Protein AF-A0A6V7KFP3-F1 (afdb_monomer_lite)

Foldseek 3Di:
DEPDDDPVVVVVCVVVPDPDDDYDPVCCADPPHDADFDQDPNDTDGDDDDCPDPVNCVVPVDDPPDD

Radius of gyration: 15.63 Å; chains: 1; bounding box: 43×19×38 Å

InterPro domains:
  IPR001093 IMP dehydrogenase/GMP reductase [PF00478] (1-64)
  IPR013785 Aldolase-type TIM barrel [G3DSA:3.20.20.70] (1-67)
  IPR050139 Guanosine monophosphate reductase [PTHR43170] (1-67)

Secondary structure (DSSP, 8-state):
-----SHHHHHHHHHTT-S----STTTTTSTTS-S-EEEETTEEEE----TTSHHHHHHT-S-----

Structure (mmCIF, N/CA/C/O backbone):
data_AF-A0A6V7KFP3-F1
#
_entry.id   AF-A0A6V7KFP3-F1
#
loop_
_atom_site.group_PDB
_atom_site.id
_atom_site.type_symbol
_atom_site.label_atom_id
_atom_site.l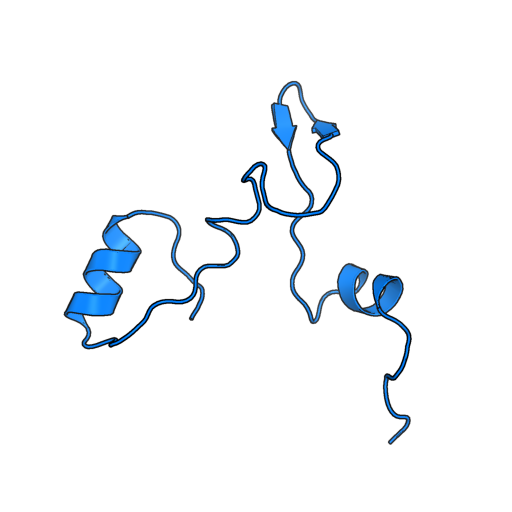abel_alt_id
_atom_site.label_comp_id
_atom_site.label_asym_id
_atom_site.label_entity_id
_atom_site.label_seq_id
_atom_site.pdbx_PDB_ins_code
_atom_site.Cartn_x
_atom_site.Cartn_y
_atom_site.Cartn_z
_atom_site.occupancy
_atom_site.B_iso_or_equiv
_atom_site.auth_seq_id
_atom_site.auth_comp_id
_atom_site.auth_asym_id
_atom_site.auth_atom_id
_atom_site.pdbx_PDB_model_num
ATOM 1 N N . ASP A 1 1 ? 7.848 1.809 -6.115 1.00 93.62 1 ASP A N 1
ATOM 2 C CA . ASP A 1 1 ? 7.254 1.085 -4.979 1.00 93.62 1 ASP A CA 1
ATOM 3 C C . ASP A 1 1 ? 6.551 2.102 -4.095 1.00 93.62 1 ASP A C 1
ATOM 5 O O . ASP A 1 1 ? 7.171 3.093 -3.720 1.00 93.62 1 ASP A O 1
ATOM 9 N N . GLY A 1 2 ? 5.254 1.917 -3.860 1.00 94.62 2 GLY A N 1
ATOM 10 C CA . GLY A 1 2 ? 4.430 2.851 -3.098 1.00 94.62 2 GLY A CA 1
ATOM 11 C C . GLY A 1 2 ? 4.013 4.105 -3.877 1.00 94.62 2 GLY A C 1
ATOM 12 O O . GLY A 1 2 ? 4.348 4.292 -5.045 1.00 94.62 2 GLY A O 1
ATOM 13 N N . GLY A 1 3 ? 3.215 4.954 -3.225 1.00 94.94 3 GLY A N 1
ATOM 14 C CA . GLY A 1 3 ? 2.788 6.258 -3.754 1.00 94.94 3 GLY A CA 1
ATOM 15 C C . GLY A 1 3 ? 1.656 6.236 -4.791 1.00 94.94 3 GLY A C 1
ATOM 16 O O . GLY A 1 3 ? 1.170 7.299 -5.162 1.00 94.94 3 GLY A O 1
ATOM 17 N N . CYS A 1 4 ? 1.198 5.064 -5.235 1.00 96.94 4 CYS A N 1
ATOM 18 C CA . CYS A 1 4 ? 0.085 4.954 -6.180 1.00 96.94 4 CYS A CA 1
ATOM 19 C C . CYS A 1 4 ? -1.260 5.012 -5.446 1.00 96.94 4 CYS A C 1
ATOM 21 O O . CYS A 1 4 ? -1.502 4.226 -4.528 1.00 96.94 4 CYS A O 1
ATOM 23 N N . THR A 1 5 ? -2.133 5.934 -5.855 1.00 96.31 5 THR A N 1
ATOM 24 C CA . THR A 1 5 ? -3.467 6.130 -5.250 1.00 96.31 5 THR A CA 1
ATOM 25 C C . THR A 1 5 ? -4.596 6.035 -6.267 1.00 96.31 5 THR A C 1
ATOM 27 O O . THR A 1 5 ? -5.736 5.749 -5.906 1.00 96.31 5 THR A O 1
ATOM 30 N N . CYS A 1 6 ? -4.281 6.227 -7.548 1.00 97.06 6 CYS A N 1
ATOM 31 C CA . CYS A 1 6 ? -5.216 6.088 -8.653 1.00 97.06 6 CYS A CA 1
ATOM 32 C C . CYS A 1 6 ? -4.569 5.347 -9.839 1.00 97.06 6 C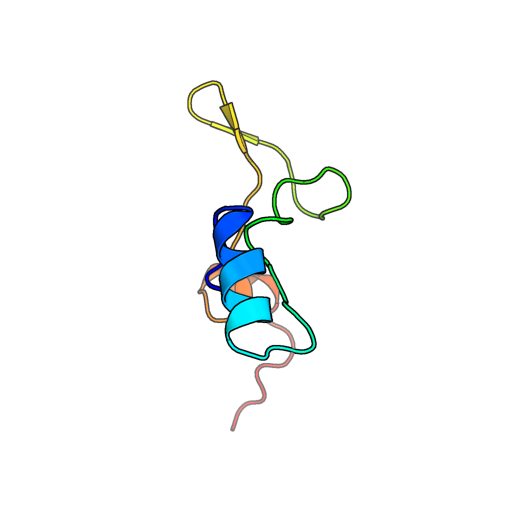YS A C 1
ATOM 34 O O . CYS A 1 6 ? -3.340 5.291 -9.936 1.00 97.06 6 CYS A O 1
ATOM 36 N N . PRO A 1 7 ? -5.363 4.815 -10.790 1.00 97.06 7 PRO A N 1
ATOM 37 C CA . PRO A 1 7 ? -4.832 4.122 -11.969 1.00 97.06 7 PRO A CA 1
ATOM 38 C C . PRO A 1 7 ? -3.848 4.964 -12.797 1.00 97.06 7 PRO A C 1
ATOM 40 O O . PRO A 1 7 ? -2.909 4.429 -13.383 1.00 97.06 7 PRO A O 1
ATOM 43 N N . GLY A 1 8 ? -4.019 6.290 -12.810 1.00 98.19 8 GLY A N 1
ATOM 44 C CA . GLY A 1 8 ? -3.104 7.205 -13.493 1.00 98.19 8 GLY A CA 1
ATOM 45 C C . GLY A 1 8 ? -1.690 7.213 -12.904 1.00 98.19 8 GLY A C 1
ATOM 46 O O . GLY A 1 8 ? -0.733 7.456 -13.634 1.00 98.19 8 GLY A O 1
ATOM 47 N N . ASP A 1 9 ? -1.525 6.908 -11.615 1.00 98.06 9 ASP A N 1
ATOM 48 C CA . ASP A 1 9 ? -0.199 6.808 -10.995 1.00 98.06 9 ASP A CA 1
ATOM 49 C C . ASP A 1 9 ? 0.567 5.583 -11.503 1.00 98.06 9 ASP A C 1
ATOM 51 O O . ASP A 1 9 ? 1.767 5.680 -11.748 1.00 98.06 9 ASP A O 1
ATOM 55 N N . LEU A 1 10 ? -0.136 4.475 -11.767 1.00 97.25 10 LEU A N 1
ATOM 56 C CA . LEU A 1 10 ? 0.448 3.289 -12.401 1.00 97.25 10 LEU A CA 1
ATOM 57 C C . LEU A 1 10 ? 0.912 3.617 -13.824 1.00 97.25 10 LEU A C 1
ATOM 59 O O . LEU A 1 10 ? 2.048 3.324 -14.186 1.00 97.25 10 LEU A O 1
ATOM 63 N N . ALA A 1 11 ? 0.062 4.290 -14.608 1.00 98.19 11 ALA A N 1
ATOM 64 C CA . ALA A 1 11 ? 0.409 4.712 -15.965 1.00 98.19 11 ALA A CA 1
ATOM 65 C C . ALA A 1 11 ? 1.630 5.647 -15.983 1.00 98.19 11 ALA A C 1
ATOM 67 O O . ALA A 1 11 ? 2.535 5.456 -16.792 1.00 98.19 11 ALA A O 1
ATOM 68 N N . LYS A 1 12 ? 1.697 6.619 -15.060 1.00 98.25 12 LYS A N 1
ATOM 69 C CA . LYS A 1 12 ? 2.867 7.500 -14.905 1.00 98.25 12 LYS A CA 1
ATOM 70 C C . LYS A 1 12 ? 4.122 6.729 -14.491 1.00 98.25 12 LYS A C 1
ATOM 72 O O . LYS A 1 12 ? 5.192 7.047 -14.993 1.00 98.25 12 LYS A O 1
ATOM 77 N N . ALA A 1 13 ? 4.010 5.734 -13.611 1.00 98.25 13 ALA A N 1
ATOM 78 C CA . ALA A 1 13 ? 5.153 4.928 -13.182 1.00 98.25 13 ALA A CA 1
ATOM 79 C C . ALA A 1 13 ? 5.755 4.125 -14.347 1.00 98.25 13 ALA A C 1
ATOM 81 O O . ALA A 1 13 ? 6.964 4.179 -14.563 1.00 98.25 13 ALA A O 1
ATOM 82 N N . PHE A 1 14 ? 4.917 3.459 -15.148 1.00 98.06 14 PHE A N 1
ATOM 83 C CA . PHE A 1 14 ? 5.374 2.774 -16.363 1.00 98.06 14 PHE A CA 1
ATOM 84 C C . PHE A 1 14 ? 5.897 3.761 -17.416 1.00 98.06 14 PHE A C 1
ATOM 86 O O . PHE A 1 14 ? 6.945 3.527 -18.008 1.00 98.06 14 PHE A O 1
ATOM 93 N N . GLY A 1 15 ? 5.228 4.905 -17.603 1.00 98.31 15 GLY A N 1
ATOM 94 C CA . GLY A 1 15 ? 5.695 5.969 -18.499 1.00 98.31 15 GLY A CA 1
ATOM 95 C C . GLY A 1 15 ? 7.047 6.568 -18.091 1.00 98.31 15 GLY A C 1
ATOM 96 O O . GLY A 1 15 ? 7.802 7.011 -18.950 1.00 98.31 15 GLY A O 1
ATOM 97 N N . ALA A 1 16 ? 7.376 6.539 -16.797 1.00 97.88 16 ALA A N 1
ATOM 98 C CA . ALA A 1 16 ? 8.677 6.932 -16.259 1.00 97.88 16 ALA A CA 1
ATOM 99 C C . ALA A 1 16 ? 9.750 5.826 -16.357 1.00 97.88 16 ALA A C 1
ATOM 101 O O . ALA A 1 16 ? 10.882 6.050 -15.935 1.00 97.88 16 ALA A O 1
ATOM 102 N N . GLY A 1 17 ? 9.416 4.655 -16.914 1.00 98.25 17 GLY A N 1
ATOM 103 C CA . GLY A 1 17 ? 10.359 3.563 -17.167 1.00 98.25 17 GLY A CA 1
ATOM 104 C C . GLY A 1 17 ? 10.425 2.483 -16.085 1.00 98.25 17 GLY A C 1
ATOM 105 O O . GLY A 1 17 ? 11.411 1.758 -16.034 1.00 98.25 17 GLY A O 1
ATOM 106 N N . ALA A 1 18 ? 9.424 2.362 -15.207 1.00 98.25 18 ALA A N 1
ATOM 107 C CA . ALA A 1 18 ? 9.373 1.245 -14.261 1.00 98.25 18 ALA A CA 1
ATOM 108 C C . ALA A 1 18 ? 9.030 -0.077 -14.971 1.00 98.25 18 ALA A C 1
ATOM 110 O O . ALA A 1 18 ? 8.045 -0.132 -15.700 1.00 98.25 18 ALA A O 1
ATOM 111 N N . ASP A 1 19 ? 9.766 -1.158 -14.697 1.00 98.31 19 ASP A N 1
ATOM 112 C CA . ASP A 1 19 ? 9.403 -2.506 -15.171 1.00 98.31 19 ASP A CA 1
ATOM 113 C C . ASP A 1 19 ? 8.243 -3.109 -14.365 1.00 98.31 19 ASP A C 1
ATOM 115 O O . ASP A 1 19 ? 7.396 -3.832 -14.889 1.00 98.31 19 ASP A O 1
ATOM 119 N N . PHE A 1 20 ? 8.190 -2.788 -13.069 1.00 97.75 20 PHE A N 1
ATOM 120 C CA . PHE A 1 20 ? 7.184 -3.274 -12.131 1.00 97.75 20 PHE A CA 1
ATOM 121 C C . PHE A 1 20 ? 6.772 -2.178 -11.150 1.00 97.75 20 PHE A C 1
ATOM 123 O O . PHE A 1 20 ? 7.560 -1.304 -10.781 1.00 97.75 20 PHE A O 1
ATOM 130 N N . VAL A 1 21 ? 5.534 -2.270 -10.663 1.00 97.31 21 VAL A N 1
ATOM 131 C CA . VAL A 1 21 ? 4.994 -1.375 -9.637 1.00 97.31 21 VAL A CA 1
ATOM 132 C C . VAL A 1 21 ? 4.465 -2.203 -8.472 1.00 97.31 21 VAL A C 1
ATOM 134 O O . VAL A 1 21 ? 3.624 -3.077 -8.652 1.00 97.31 21 VAL A O 1
ATOM 137 N N . MET A 1 22 ? 4.941 -1.902 -7.265 1.00 97.88 22 MET A N 1
ATOM 138 C CA . MET A 1 22 ? 4.401 -2.442 -6.017 1.00 97.88 22 MET A CA 1
ATOM 139 C C . MET A 1 22 ? 3.439 -1.424 -5.394 1.00 97.88 22 MET A C 1
ATOM 141 O O . MET A 1 22 ? 3.784 -0.247 -5.252 1.00 97.88 22 MET A O 1
ATOM 145 N N . ALA A 1 23 ? 2.237 -1.874 -5.024 1.00 96.75 23 ALA A N 1
ATOM 146 C CA . ALA A 1 23 ? 1.197 -1.039 -4.430 1.00 96.75 23 ALA A CA 1
ATOM 147 C C . ALA A 1 23 ? 0.618 -1.705 -3.173 1.00 96.75 23 ALA A C 1
ATOM 149 O O . ALA A 1 23 ? -0.099 -2.689 -3.262 1.00 96.75 23 ALA A O 1
ATOM 150 N N . GLY A 1 24 ? 0.905 -1.162 -1.988 1.00 95.31 24 GLY A N 1
ATOM 151 C CA . GLY A 1 24 ? 0.328 -1.671 -0.736 1.00 95.31 24 GLY A CA 1
ATOM 152 C C . GLY A 1 24 ? -1.091 -1.151 -0.495 1.00 95.31 24 GLY A C 1
ATOM 153 O O . GLY A 1 24 ? -2.059 -1.908 -0.487 1.00 95.31 24 GLY A O 1
ATOM 154 N N . GLY A 1 25 ? -1.225 0.170 -0.343 1.00 94.50 25 GLY A N 1
ATOM 155 C CA . GLY A 1 25 ? -2.486 0.805 0.059 1.00 94.50 25 GLY A CA 1
ATOM 156 C C . GLY A 1 25 ? -3.661 0.566 -0.896 1.00 94.50 25 GLY A C 1
ATOM 157 O O . GLY A 1 25 ? -4.793 0.461 -0.436 1.00 94.50 25 GLY A O 1
ATOM 158 N N . MET A 1 26 ? -3.404 0.415 -2.202 1.00 95.38 26 MET A N 1
ATOM 159 C CA . MET A 1 26 ? -4.451 0.117 -3.192 1.00 95.38 26 MET A CA 1
ATOM 160 C C . MET A 1 26 ? -5.064 -1.277 -3.003 1.00 95.38 26 MET A C 1
ATOM 162 O O . MET A 1 26 ? -6.253 -1.458 -3.259 1.00 95.38 26 MET A O 1
ATOM 166 N N . PHE A 1 27 ? -4.278 -2.251 -2.535 1.00 95.62 27 PHE A N 1
ATOM 167 C CA . PHE A 1 27 ? -4.746 -3.623 -2.335 1.00 95.62 27 PHE A CA 1
ATOM 168 C C . PHE A 1 27 ? -5.215 -3.892 -0.905 1.00 95.62 27 PHE A C 1
ATOM 170 O O . PHE A 1 27 ? -6.075 -4.739 -0.715 1.00 95.62 27 PHE A O 1
ATOM 177 N N . ALA A 1 28 ? -4.759 -3.122 0.088 1.00 94.94 28 ALA A N 1
ATOM 178 C CA . ALA A 1 28 ? -4.982 -3.387 1.514 1.00 94.94 28 ALA A CA 1
ATOM 179 C C . ALA A 1 28 ? -6.452 -3.578 1.959 1.00 94.94 28 ALA A C 1
ATOM 181 O O . ALA A 1 28 ? -6.706 -4.189 2.996 1.00 94.94 28 ALA A O 1
ATOM 182 N N . GLY A 1 29 ? -7.420 -3.048 1.206 1.00 94.06 29 G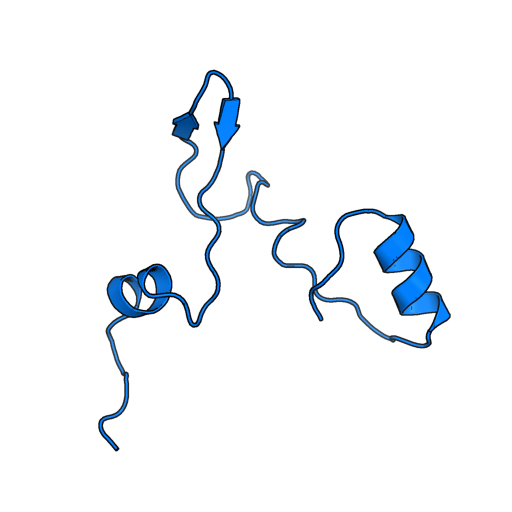LY A N 1
ATOM 183 C CA . GLY A 1 29 ? -8.852 -3.199 1.482 1.00 94.06 29 GLY A CA 1
ATOM 184 C C . GLY A 1 29 ? -9.534 -4.418 0.847 1.00 94.06 29 GLY A C 1
ATOM 185 O O . GLY A 1 29 ? -10.704 -4.639 1.147 1.00 94.06 29 GLY A O 1
ATOM 186 N N . HIS A 1 30 ? -8.854 -5.178 -0.017 1.00 94.94 30 HIS A N 1
ATOM 187 C CA . HIS A 1 30 ? -9.440 -6.304 -0.762 1.00 94.94 30 HIS A CA 1
ATOM 188 C C . HIS A 1 30 ? -9.738 -7.499 0.146 1.00 94.94 30 HIS A C 1
ATOM 190 O O . HIS A 1 30 ? -9.114 -7.649 1.199 1.00 94.94 30 HIS A O 1
ATOM 196 N N . ASP A 1 31 ? -10.680 -8.356 -0.248 1.00 94.56 31 ASP A N 1
ATOM 197 C CA . ASP A 1 31 ? -11.148 -9.487 0.564 1.00 94.56 31 ASP A CA 1
ATOM 198 C C . ASP A 1 31 ? -10.044 -10.521 0.822 1.00 94.56 31 ASP A C 1
ATOM 200 O O . ASP A 1 31 ? -9.977 -11.088 1.912 1.00 94.56 31 ASP A O 1
ATOM 204 N N . GLU A 1 32 ? -9.116 -10.670 -0.122 1.00 95.75 32 GLU A N 1
ATOM 205 C CA . GLU A 1 32 ? -7.954 -11.557 -0.052 1.00 95.75 32 GLU A CA 1
ATOM 206 C C . GLU A 1 32 ? -6.889 -11.073 0.944 1.00 95.75 32 GLU A C 1
ATOM 208 O O . GLU A 1 32 ? -6.050 -11.855 1.396 1.00 95.75 32 GLU A O 1
ATOM 213 N N . CYS A 1 33 ? -6.896 -9.784 1.298 1.00 92.19 33 CYS A N 1
ATOM 214 C CA . CYS A 1 33 ? -5.970 -9.245 2.285 1.00 92.19 33 CYS A CA 1
ATOM 215 C C . CYS A 1 33 ? -6.398 -9.626 3.706 1.00 92.19 33 CYS A C 1
ATOM 217 O O . CYS A 1 33 ? -7.555 -9.453 4.100 1.00 92.19 33 CYS A O 1
ATOM 219 N N . GLY A 1 34 ? -5.427 -10.086 4.499 1.00 88.44 34 GLY A N 1
ATOM 220 C CA . GLY A 1 34 ? -5.626 -10.378 5.916 1.00 88.44 34 GLY A CA 1
ATOM 221 C C . GLY A 1 34 ? -5.994 -9.140 6.742 1.00 88.44 34 GLY A C 1
ATOM 222 O O . GLY A 1 34 ? -5.849 -8.000 6.304 1.00 88.44 34 GLY A O 1
ATOM 223 N N . GLY A 1 35 ? -6.436 -9.375 7.978 1.00 88.31 35 GLY A N 1
ATOM 224 C CA . GLY A 1 35 ? -6.945 -8.330 8.867 1.00 88.31 35 GLY A CA 1
ATOM 225 C C . GLY A 1 35 ? -8.470 -8.238 8.854 1.00 88.31 35 GLY A C 1
ATOM 226 O O . GLY A 1 35 ? -9.140 -8.662 7.915 1.00 88.31 35 GLY A O 1
ATOM 227 N N . GLU A 1 36 ? -9.022 -7.710 9.941 1.00 92.62 36 GLU A N 1
ATOM 228 C CA . GLU A 1 36 ? -10.466 -7.659 10.151 1.00 92.62 36 GLU A CA 1
ATOM 229 C C . GLU A 1 36 ? -11.096 -6.443 9.465 1.00 92.62 36 GLU A C 1
ATOM 231 O O . GLU A 1 36 ? -10.540 -5.339 9.467 1.00 92.62 36 GLU A O 1
ATOM 236 N N . VAL A 1 37 ? -12.286 -6.649 8.895 1.00 95.75 37 VAL A N 1
ATOM 237 C CA . VAL A 1 37 ? -13.147 -5.557 8.436 1.00 95.75 37 VAL A CA 1
ATOM 238 C C . VAL A 1 37 ? -13.942 -5.051 9.629 1.00 95.75 37 VAL A C 1
ATOM 240 O O . VAL A 1 37 ? -14.747 -5.787 10.196 1.00 95.75 37 VAL A O 1
ATOM 243 N N . ILE A 1 38 ? -13.767 -3.779 9.970 1.00 95.50 38 ILE A N 1
ATOM 244 C CA . ILE A 1 38 ? -14.555 -3.105 11.003 1.00 95.50 38 ILE A CA 1
ATOM 245 C C . ILE A 1 38 ? -15.483 -2.071 10.367 1.00 95.50 38 ILE A C 1
ATOM 247 O O . ILE A 1 38 ? -15.219 -1.560 9.276 1.00 95.50 38 ILE A O 1
ATOM 251 N N . VAL A 1 39 ? -16.575 -1.740 11.054 1.00 96.62 39 VAL A N 1
ATOM 252 C CA . VAL A 1 39 ? -17.437 -0.617 10.671 1.00 96.62 39 VAL A CA 1
ATOM 253 C C . VAL A 1 39 ? -17.029 0.598 11.490 1.00 96.62 39 VAL A C 1
ATOM 255 O O . VAL A 1 39 ? -17.148 0.596 12.713 1.00 96.62 39 VAL A O 1
ATOM 258 N N . LYS A 1 40 ? -16.555 1.642 10.812 1.00 95.81 40 LYS A N 1
ATOM 259 C CA . LYS A 1 40 ? -16.203 2.929 11.410 1.00 95.81 40 LYS A CA 1
ATOM 260 C C . LYS A 1 40 ? -16.921 4.034 10.646 1.00 95.81 40 LYS A C 1
ATOM 262 O O . LYS A 1 40 ? -16.858 4.067 9.420 1.00 95.81 40 LYS A O 1
ATOM 267 N N . ASP A 1 41 ? -17.643 4.894 11.359 1.00 95.94 41 ASP A N 1
ATOM 268 C CA . ASP A 1 41 ? -18.406 6.009 10.776 1.00 95.94 41 ASP A CA 1
ATOM 269 C C . ASP A 1 41 ? -19.367 5.557 9.654 1.00 95.94 41 ASP A C 1
ATOM 271 O O . ASP A 1 41 ? -19.480 6.179 8.600 1.00 95.94 41 ASP A O 1
ATOM 275 N N . GLY A 1 42 ? -20.017 4.403 9.851 1.00 96.19 42 GLY A N 1
ATOM 276 C CA . GLY A 1 42 ? -20.933 3.802 8.873 1.00 96.19 42 GLY A CA 1
ATOM 277 C C . GLY A 1 42 ? -20.256 3.184 7.642 1.00 96.19 42 GLY A C 1
ATOM 278 O O . GLY A 1 42 ? -20.946 2.713 6.740 1.00 96.19 42 GLY A O 1
ATOM 279 N N . ARG A 1 43 ? -18.919 3.148 7.587 1.00 96.12 43 ARG A N 1
ATOM 280 C CA . ARG A 1 43 ? -18.147 2.596 6.465 1.00 96.12 43 ARG A CA 1
ATOM 281 C C . ARG A 1 43 ? -17.378 1.352 6.892 1.00 96.12 43 ARG A C 1
ATOM 283 O O . ARG A 1 43 ? -16.796 1.308 7.972 1.00 96.12 43 ARG A O 1
ATOM 290 N N . LYS A 1 44 ? -17.344 0.349 6.014 1.00 95.38 44 LYS A N 1
ATOM 291 C CA . LYS A 1 44 ? -16.456 -0.809 6.163 1.00 95.38 44 LYS A CA 1
ATOM 292 C C . LYS A 1 44 ? -15.023 -0.376 5.872 1.00 95.38 44 LYS A C 1
ATOM 294 O O . LYS A 1 44 ? -14.764 0.200 4.816 1.00 95.38 44 LYS A O 1
ATOM 299 N N . VAL A 1 45 ? -14.113 -0.648 6.797 1.00 95.81 45 VAL A N 1
ATOM 300 C CA . VAL A 1 45 ? -12.689 -0.322 6.673 1.00 95.81 45 VAL A CA 1
ATOM 301 C C . VAL A 1 45 ? -11.836 -1.496 7.154 1.00 95.81 45 VAL A C 1
ATOM 303 O O . VAL A 1 45 ? -12.240 -2.226 8.058 1.00 95.81 45 VAL A O 1
ATOM 306 N N . LYS A 1 46 ? -10.651 -1.665 6.562 1.00 95.44 46 LYS A N 1
ATOM 307 C CA . LYS A 1 46 ? -9.593 -2.565 7.048 1.00 95.44 46 LYS A CA 1
ATOM 308 C C . LYS A 1 46 ? -8.425 -1.733 7.575 1.00 95.44 46 LYS A C 1
ATOM 310 O O . LYS A 1 46 ? -8.129 -0.666 7.034 1.00 95.44 46 LYS A O 1
ATOM 315 N N . LEU A 1 47 ? -7.765 -2.212 8.630 1.00 93.75 47 LEU A N 1
ATOM 316 C CA . LEU A 1 47 ? -6.571 -1.560 9.166 1.00 93.75 47 LEU A CA 1
ATOM 3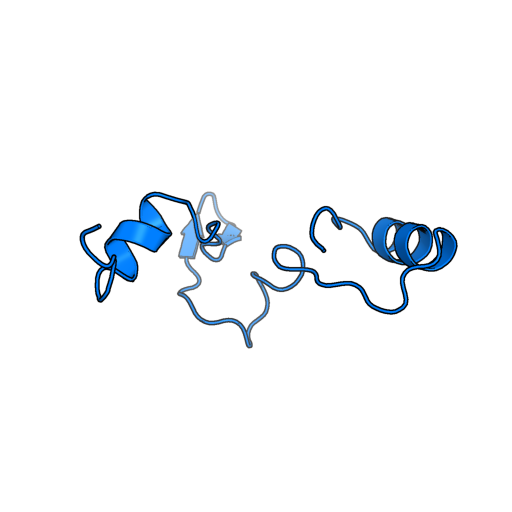17 C C . LEU A 1 47 ? -5.370 -1.828 8.249 1.00 93.75 47 LEU A C 1
ATOM 319 O O . LEU A 1 47 ? -4.942 -2.968 8.096 1.00 93.75 47 LEU A O 1
ATOM 323 N N . PHE A 1 48 ? -4.786 -0.761 7.714 1.00 93.81 48 PHE A N 1
ATOM 324 C CA . PHE A 1 48 ? -3.524 -0.784 6.983 1.00 93.81 48 PHE A CA 1
ATOM 325 C C . PHE A 1 48 ? -2.495 0.060 7.739 1.00 93.81 48 PHE A C 1
ATOM 327 O O . PHE A 1 48 ? -2.779 1.202 8.101 1.00 93.81 48 PHE A O 1
ATOM 334 N N . TYR A 1 49 ? -1.312 -0.495 7.994 1.00 93.94 49 TYR A N 1
ATOM 335 C CA . TYR A 1 49 ? -0.232 0.181 8.711 1.00 93.94 49 TYR A CA 1
ATOM 336 C C . TYR A 1 49 ? 1.112 -0.107 8.039 1.00 93.94 49 TYR A C 1
ATOM 338 O O . TYR A 1 49 ? 1.3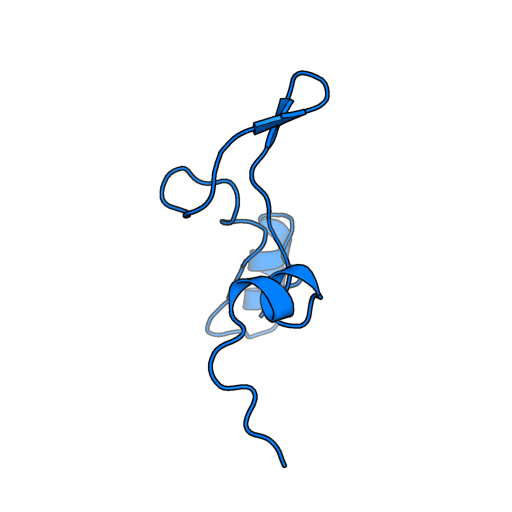32 -1.185 7.491 1.00 93.94 49 TYR A O 1
ATOM 346 N N . GLY A 1 50 ? 2.022 0.869 8.070 1.00 92.44 50 GLY A N 1
ATOM 347 C CA . GLY A 1 50 ? 3.370 0.697 7.527 1.00 92.44 50 GLY A CA 1
ATOM 348 C C . GLY A 1 50 ? 4.221 -0.216 8.409 1.00 92.44 50 GLY A C 1
ATOM 349 O O . GLY A 1 50 ? 4.063 -0.219 9.629 1.00 92.44 50 GLY A O 1
ATOM 350 N N . MET A 1 51 ? 5.167 -0.945 7.816 1.00 91.62 51 MET A N 1
ATOM 351 C CA . MET A 1 51 ? 6.000 -1.913 8.550 1.00 91.62 51 MET A CA 1
ATOM 352 C C . MET A 1 51 ? 6.926 -1.282 9.604 1.00 91.62 51 MET A C 1
ATOM 354 O O . MET A 1 51 ? 7.313 -1.962 10.542 1.00 91.62 51 MET A O 1
ATOM 358 N N . SER A 1 52 ? 7.221 0.018 9.500 1.00 91.12 52 SER A N 1
ATOM 359 C CA . SER A 1 52 ? 7.970 0.782 10.516 1.00 91.12 52 SER A CA 1
ATOM 360 C C . SER A 1 52 ? 7.059 1.500 11.534 1.00 91.12 52 SER A C 1
ATOM 362 O O . SER A 1 52 ? 7.500 2.321 12.332 1.00 91.12 52 SER A O 1
ATOM 364 N N . SER A 1 53 ? 5.746 1.247 11.506 1.00 91.44 53 SER A N 1
ATOM 365 C CA . SER A 1 53 ? 4.818 1.835 12.481 1.00 91.44 53 SER A CA 1
ATOM 366 C C . SER A 1 53 ? 4.894 1.127 13.834 1.00 91.44 53 SER A C 1
ATOM 368 O O . SER A 1 53 ? 5.211 -0.059 13.912 1.00 91.44 53 SER A O 1
ATOM 370 N N . ALA A 1 54 ? 4.491 1.825 14.900 1.00 90.75 54 ALA A N 1
ATOM 371 C CA . ALA A 1 54 ? 4.331 1.220 16.222 1.00 90.75 54 ALA A CA 1
ATOM 372 C C . ALA A 1 54 ? 3.409 -0.013 16.183 1.00 90.75 54 ALA A C 1
ATOM 374 O O . ALA A 1 54 ? 3.704 -1.018 16.816 1.00 90.75 54 ALA A O 1
ATOM 375 N N . THR A 1 55 ? 2.338 0.021 15.380 1.00 90.00 55 THR A N 1
ATOM 376 C CA . THR A 1 55 ? 1.433 -1.123 15.193 1.00 90.00 55 THR A CA 1
ATOM 377 C C . THR A 1 55 ? 2.156 -2.347 14.633 1.00 90.00 55 THR A C 1
ATOM 379 O O . THR A 1 55 ? 1.956 -3.448 15.144 1.00 90.00 55 THR A O 1
ATOM 382 N N . ALA A 1 56 ? 3.006 -2.168 13.616 1.00 90.00 56 ALA A N 1
ATOM 383 C CA . ALA A 1 56 ? 3.809 -3.258 13.067 1.00 90.00 56 ALA A CA 1
ATOM 384 C C . ALA A 1 56 ? 4.807 -3.786 14.094 1.00 90.00 56 ALA A C 1
ATOM 386 O O . ALA A 1 56 ? 4.855 -4.993 14.320 1.00 90.00 56 ALA A O 1
ATOM 387 N N . MET A 1 57 ? 5.545 -2.876 14.735 1.00 88.50 57 MET A N 1
ATOM 388 C CA . MET A 1 57 ? 6.541 -3.217 15.744 1.00 88.50 57 MET A CA 1
ATOM 389 C C . MET A 1 57 ? 5.899 -4.036 16.856 1.00 88.50 57 MET A C 1
ATOM 391 O O . MET A 1 57 ? 6.336 -5.152 17.070 1.00 88.50 57 MET A O 1
ATOM 395 N N . THR A 1 58 ? 4.811 -3.563 17.475 1.00 86.94 58 THR A N 1
ATOM 396 C CA . THR A 1 58 ? 4.104 -4.271 18.556 1.00 86.94 58 THR A CA 1
ATOM 397 C C . THR A 1 58 ? 3.519 -5.616 18.116 1.00 86.94 58 THR A C 1
ATOM 399 O O . THR A 1 58 ? 3.595 -6.586 18.865 1.00 86.94 58 THR A O 1
ATOM 402 N N . LYS A 1 59 ? 2.926 -5.702 16.917 1.00 83.19 59 LYS A N 1
ATOM 403 C CA . LYS A 1 59 ? 2.263 -6.931 16.447 1.00 83.19 59 LYS A CA 1
ATOM 404 C C . LYS A 1 59 ? 3.247 -8.019 16.018 1.00 83.19 59 LYS A C 1
ATOM 406 O O . LYS A 1 59 ? 2.928 -9.200 16.112 1.00 83.19 59 LYS A O 1
ATOM 411 N N . HIS A 1 60 ? 4.416 -7.620 15.531 1.00 77.56 60 HIS A N 1
ATOM 412 C CA . HIS A 1 60 ? 5.441 -8.520 15.015 1.00 77.56 60 HIS A CA 1
ATOM 413 C C . HIS A 1 60 ? 6.696 -8.545 15.903 1.00 77.56 60 HIS A C 1
ATOM 415 O O . HIS A 1 60 ? 7.745 -8.959 15.416 1.00 77.56 60 HIS A O 1
ATOM 421 N N . VAL A 1 61 ? 6.617 -8.132 17.185 1.00 59.62 61 VAL A N 1
ATOM 422 C CA . VAL A 1 61 ? 7.735 -8.268 18.143 1.00 59.62 61 VAL A CA 1
ATOM 423 C C . VAL A 1 61 ? 8.089 -9.748 18.280 1.00 59.62 61 VAL A C 1
ATOM 425 O O . VAL A 1 61 ? 7.482 -10.505 19.032 1.00 59.62 61 VAL A O 1
ATOM 428 N N . GLY A 1 62 ? 9.096 -10.138 17.518 1.00 57.19 62 GLY A N 1
ATOM 429 C CA . GLY A 1 62 ? 9.683 -11.459 17.443 1.00 57.19 62 GLY A CA 1
ATOM 430 C C . GLY A 1 62 ? 10.835 -11.347 16.458 1.00 57.19 62 GLY A C 1
ATOM 431 O O . GLY A 1 62 ? 10.617 -11.491 15.266 1.00 57.19 62 GLY A O 1
ATOM 432 N N . SER A 1 63 ? 12.024 -11.033 16.985 1.00 55.50 63 SER A N 1
ATOM 433 C CA . SER A 1 63 ? 13.281 -10.719 16.281 1.00 55.50 63 SER A CA 1
ATOM 434 C C . SER A 1 63 ? 13.487 -9.263 15.827 1.00 55.50 63 SER A C 1
ATOM 436 O O . SER A 1 63 ? 13.946 -9.010 14.713 1.00 55.50 63 SER A O 1
ATOM 438 N N . VAL A 1 64 ? 13.256 -8.279 16.702 1.00 57.53 64 VAL A N 1
ATOM 439 C CA . VAL A 1 64 ? 14.159 -7.114 16.670 1.00 57.53 64 VAL A CA 1
ATOM 440 C C . VAL A 1 64 ? 15.472 -7.649 17.239 1.00 57.53 64 VAL A C 1
ATOM 442 O O . VAL A 1 64 ? 15.537 -7.958 18.425 1.00 57.53 64 VAL A O 1
ATOM 445 N N . ALA A 1 65 ? 16.449 -7.937 16.377 1.00 57.56 65 ALA A N 1
ATOM 446 C CA .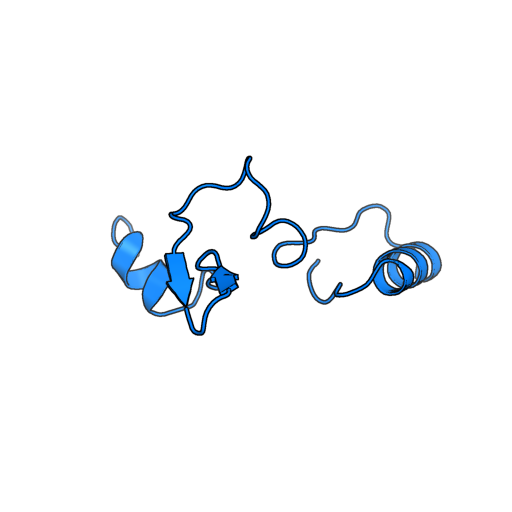 ALA A 1 65 ? 17.775 -8.321 16.839 1.00 57.56 65 ALA A CA 1
ATOM 447 C C . ALA A 1 65 ? 18.300 -7.172 17.704 1.00 57.56 65 ALA A C 1
ATOM 449 O O . ALA A 1 65 ? 18.378 -6.042 17.224 1.00 57.56 65 ALA A O 1
ATOM 450 N N . GLU A 1 66 ? 18.589 -7.448 18.975 1.00 53.47 66 GLU A N 1
ATOM 451 C CA . GLU A 1 66 ? 19.344 -6.510 19.794 1.00 53.47 66 GLU A CA 1
ATOM 452 C C . GLU A 1 66 ? 20.727 -6.365 19.156 1.00 53.47 66 GLU A C 1
ATOM 454 O O . GLU A 1 66 ? 21.513 -7.315 19.134 1.00 53.47 66 GLU A O 1
ATOM 459 N N . TYR A 1 67 ? 20.978 -5.200 18.566 1.00 54.84 67 TYR A N 1
ATOM 460 C CA . TYR A 1 67 ? 22.303 -4.734 18.186 1.00 54.84 67 TYR A CA 1
ATOM 461 C C . TYR A 1 67 ? 22.549 -3.395 18.869 1.00 54.84 67 TYR A C 1
ATOM 463 O O . TYR A 1 67 ? 21.646 -2.529 18.777 1.00 54.84 67 TYR A O 1
#

pLDDT: mean 90.5, std 12.2, range [53.47, 98.31]

Sequence (67 aa):
DGGCTCPGDLAKAFGAGADFVMAGGMFAGHDECGGEVIVKDGRKVKLFYGMSSATAMTKHVGSVAEY

Organism: NCBI:txid1563983